Protein AF-A0A832N276-F1 (afdb_monomer)

Mean predicted aligned error: 6.63 Å

Secondary structure (DSSP, 8-state):
-------S--PPPP---HHHHHHHHHHHHHHHHHHHHHHHHHHHHHHHHHHHHTT--SSHHHHHHHHHHHHHHHHT------SPPP-SS---------TTHHHHHHHHS---PPPPGGGGGSTTHHHHHH-

Sequence (131 aa):
MSGTWFPEDVAEPVRIGPFGWVLVLLRVVPMLIVILTGLAVLLLLRLIEAPLFRPDRPITPYITQGVCRLALLIMGLPLHVTGDRMRQKGAVVANHASWLDIFTLNAAKRIYFVA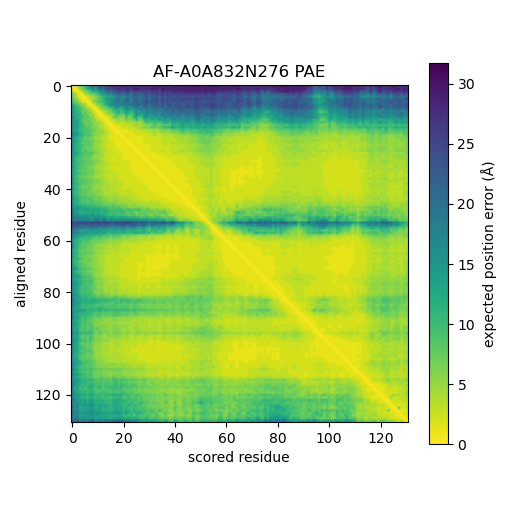KAEVAGWPLIGWLARA

Solvent-accessible surface area (backbone atoms only — not comparable to full-atom values): 8376 Å² total; per-residue (Å²): 131,86,82,75,87,71,75,92,74,73,80,76,85,81,82,74,50,77,71,50,50,51,55,47,48,70,30,51,53,58,41,50,50,46,49,52,52,44,48,51,52,41,52,59,48,42,72,56,41,48,80,73,49,49,96,56,64,91,58,55,46,57,48,54,21,48,40,22,46,49,42,32,55,59,72,68,51,87,86,85,86,84,83,85,77,84,85,69,94,76,90,85,86,76,86,89,84,56,84,59,50,62,34,57,48,26,44,75,42,78,74,82,83,90,72,65,75,68,50,56,74,37,83,71,55,13,57,64,76,73,108

Radius of gyration: 18.07 Å; Cα contacts (8 Å, |Δi|>4): 70; chains: 1; bounding box: 40×42×42 Å

Structure (mmCIF, N/CA/C/O backbone):
data_AF-A0A832N276-F1
#
_entry.id   AF-A0A832N276-F1
#
loop_
_atom_site.group_PDB
_atom_site.id
_atom_site.type_symbol
_atom_site.label_atom_id
_atom_site.label_alt_id
_atom_site.label_comp_id
_atom_site.label_asym_id
_atom_site.label_entity_id
_atom_site.label_seq_id
_atom_site.pdbx_PDB_ins_code
_atom_site.Cartn_x
_atom_site.Cartn_y
_atom_site.Cartn_z
_atom_site.occupancy
_atom_site.B_iso_or_equiv
_atom_site.auth_seq_id
_atom_site.auth_comp_id
_atom_site.auth_asym_id
_atom_site.auth_atom_id
_atom_site.pdbx_PDB_model_num
ATOM 1 N N . MET A 1 1 ? 22.879 -25.760 14.755 1.00 44.59 1 MET A N 1
ATOM 2 C CA . MET A 1 1 ? 23.292 -25.103 13.500 1.00 44.59 1 MET A CA 1
ATOM 3 C C . MET A 1 1 ? 22.092 -24.334 12.984 1.00 44.59 1 MET A C 1
ATOM 5 O O . MET A 1 1 ? 21.075 -24.959 12.718 1.00 44.59 1 MET A O 1
ATOM 9 N N . SER A 1 2 ? 22.138 -23.001 12.982 1.00 51.72 2 SER A N 1
ATOM 10 C CA . SER A 1 2 ? 21.050 -22.189 12.428 1.00 51.72 2 SER A CA 1
ATOM 11 C C . SER A 1 2 ? 21.063 -22.366 10.913 1.00 51.72 2 SER A C 1
ATOM 13 O O . SER A 1 2 ? 22.009 -21.934 10.259 1.00 51.72 2 SER A O 1
ATOM 15 N N . GLY A 1 3 ? 20.066 -23.066 10.375 1.00 59.34 3 GLY A N 1
ATOM 16 C CA . GLY A 1 3 ? 19.889 -23.240 8.938 1.00 59.34 3 GLY A CA 1
ATOM 17 C C . GLY A 1 3 ? 19.497 -21.912 8.310 1.00 59.34 3 GLY A C 1
ATOM 18 O O . GLY A 1 3 ? 18.314 -21.606 8.192 1.00 59.34 3 GLY A O 1
ATOM 19 N N . THR A 1 4 ? 20.486 -21.090 7.975 1.00 70.19 4 THR A N 1
ATOM 20 C CA . THR A 1 4 ? 20.262 -19.895 7.169 1.00 70.19 4 THR A CA 1
ATOM 21 C C . THR A 1 4 ? 19.792 -20.374 5.802 1.00 70.19 4 THR A C 1
ATOM 23 O O . THR A 1 4 ? 20.502 -21.116 5.128 1.00 70.19 4 THR A O 1
ATOM 26 N N . TRP A 1 5 ? 18.562 -20.026 5.431 1.00 73.44 5 TRP A N 1
ATOM 27 C CA . TRP A 1 5 ? 18.015 -20.355 4.122 1.00 73.44 5 TRP A CA 1
ATOM 28 C C . TRP A 1 5 ? 18.808 -19.597 3.055 1.00 73.44 5 TRP A C 1
ATOM 30 O O . TRP A 1 5 ? 18.849 -18.366 3.071 1.00 73.44 5 TRP A O 1
ATOM 40 N N . PHE A 1 6 ? 19.454 -20.338 2.159 1.00 70.56 6 PHE A N 1
ATOM 41 C CA . PHE A 1 6 ? 20.082 -19.799 0.961 1.00 70.56 6 PHE A CA 1
ATOM 42 C C . PHE A 1 6 ? 19.200 -20.199 -0.223 1.00 70.56 6 PHE A C 1
ATOM 44 O O . PHE A 1 6 ? 19.011 -21.398 -0.431 1.00 70.56 6 PHE A O 1
ATOM 51 N N . PRO A 1 7 ? 18.616 -19.245 -0.967 1.00 71.19 7 PRO A N 1
ATOM 52 C CA . PRO A 1 7 ? 17.911 -19.583 -2.193 1.00 71.19 7 PRO A C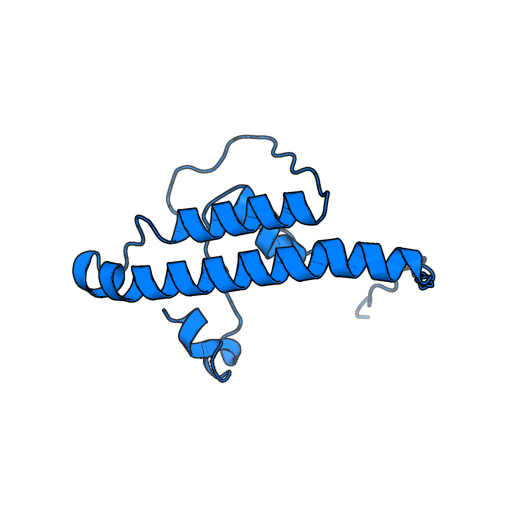A 1
ATOM 53 C C . PRO A 1 7 ? 18.897 -20.228 -3.167 1.00 71.19 7 PRO A C 1
ATOM 55 O O . PRO A 1 7 ? 19.939 -19.643 -3.457 1.00 71.19 7 PRO A O 1
ATOM 58 N N . GLU A 1 8 ? 18.565 -21.422 -3.657 1.00 70.81 8 GLU A N 1
ATOM 59 C CA . GLU A 1 8 ? 19.345 -22.109 -4.696 1.00 70.81 8 GLU A CA 1
ATOM 60 C C . GLU A 1 8 ? 19.307 -21.320 -6.018 1.00 70.81 8 GLU A C 1
ATOM 62 O O . GLU A 1 8 ? 20.308 -21.263 -6.728 1.00 70.81 8 GLU A O 1
ATOM 67 N N . ASP A 1 9 ? 18.205 -20.599 -6.264 1.00 71.69 9 ASP A N 1
ATOM 68 C CA . ASP A 1 9 ? 17.985 -19.773 -7.450 1.00 71.69 9 ASP A CA 1
ATOM 69 C C . ASP A 1 9 ? 17.858 -18.288 -7.076 1.00 71.69 9 ASP A C 1
ATOM 71 O O . ASP A 1 9 ? 16.791 -17.793 -6.695 1.00 71.69 9 ASP A O 1
ATOM 75 N N . VAL A 1 10 ? 18.953 -17.537 -7.198 1.00 73.94 10 VAL A N 1
ATOM 76 C CA . VAL A 1 10 ? 18.888 -16.070 -7.184 1.00 73.94 10 VAL A CA 1
ATOM 77 C C . VAL A 1 10 ? 18.499 -15.621 -8.586 1.00 73.94 10 VAL A C 1
ATOM 79 O O . VAL A 1 10 ? 19.260 -15.819 -9.530 1.00 73.94 10 VAL A O 1
ATOM 82 N N . ALA A 1 11 ? 17.314 -15.023 -8.733 1.00 74.25 11 ALA A N 1
ATOM 83 C CA . ALA A 1 11 ? 16.871 -14.490 -10.017 1.00 74.25 11 ALA A CA 1
ATOM 84 C C . ALA A 1 11 ? 17.935 -13.544 -10.600 1.00 74.25 11 ALA A C 1
ATOM 86 O O . ALA A 1 11 ? 18.402 -12.627 -9.915 1.00 74.25 11 ALA A O 1
ATOM 87 N N . GLU A 1 12 ? 18.314 -13.762 -11.860 1.00 80.88 12 GLU A N 1
ATOM 88 C CA . GLU A 1 12 ? 19.299 -12.911 -12.519 1.00 80.88 12 GLU A CA 1
ATOM 89 C C . GLU A 1 12 ? 18.810 -11.452 -12.569 1.00 80.88 12 GLU A C 1
ATOM 91 O O . GLU A 1 12 ? 17.629 -11.191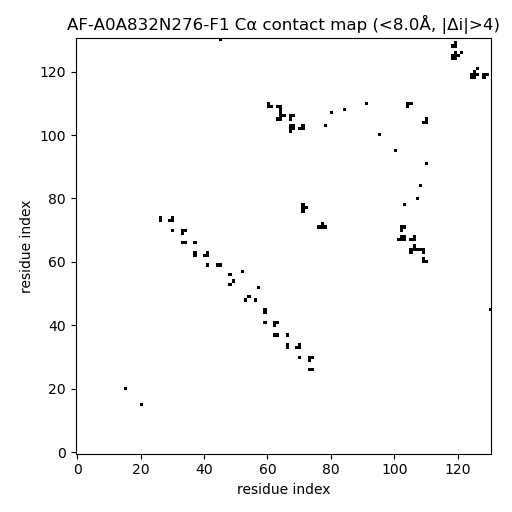 -12.837 1.00 80.88 12 GLU A O 1
ATOM 96 N N . PRO A 1 13 ? 19.694 -10.468 -12.322 1.00 78.69 13 PRO A N 1
ATOM 97 C CA . PRO A 1 13 ? 19.311 -9.066 -12.340 1.00 78.69 13 PRO A CA 1
ATOM 98 C C . PRO A 1 13 ? 18.833 -8.654 -13.738 1.00 78.69 13 PRO A C 1
ATOM 100 O O . PRO A 1 13 ? 19.590 -8.650 -14.711 1.00 78.69 13 PRO A O 1
ATOM 103 N N . VAL A 1 14 ? 17.565 -8.253 -13.828 1.00 85.19 14 VAL A N 1
ATOM 104 C CA . VAL A 1 14 ? 16.944 -7.805 -15.078 1.00 85.19 14 VAL A CA 1
ATOM 105 C C . VAL A 1 14 ? 17.538 -6.460 -15.502 1.00 85.19 14 VAL A C 1
ATOM 107 O O . VAL A 1 14 ? 17.413 -5.456 -14.799 1.00 85.19 14 VAL A O 1
ATOM 110 N N . ARG A 1 15 ? 18.155 -6.411 -16.689 1.00 87.19 15 ARG A N 1
ATOM 111 C CA . ARG A 1 15 ? 18.628 -5.155 -17.291 1.00 87.19 15 ARG A CA 1
ATOM 112 C C . ARG A 1 15 ? 17.459 -4.409 -17.932 1.00 87.19 15 ARG A C 1
ATOM 114 O O . ARG A 1 15 ? 16.886 -4.860 -18.920 1.00 87.19 15 ARG A O 1
ATOM 121 N N . ILE A 1 16 ? 17.119 -3.247 -17.381 1.00 89.31 16 ILE A N 1
ATOM 122 C CA . ILE A 1 16 ? 16.022 -2.406 -17.874 1.00 89.31 16 ILE A CA 1
ATOM 123 C C . ILE A 1 16 ? 16.537 -1.530 -19.024 1.00 89.31 16 ILE A C 1
ATOM 125 O O . ILE A 1 16 ? 17.342 -0.623 -18.814 1.00 89.31 16 ILE A O 1
ATOM 129 N N . GLY A 1 17 ? 16.073 -1.798 -20.247 1.00 93.62 17 GLY A N 1
ATOM 130 C CA . GLY A 1 17 ? 16.354 -0.951 -21.411 1.00 93.62 17 GLY A CA 1
ATOM 131 C C . GLY A 1 17 ? 15.598 0.390 -21.375 1.00 93.62 17 GLY A C 1
ATOM 132 O O . GLY A 1 17 ? 14.718 0.581 -20.533 1.00 93.62 17 GLY A O 1
ATOM 133 N N . PRO A 1 18 ? 15.863 1.317 -22.315 1.00 92.81 18 PRO A N 1
ATOM 134 C CA . PRO A 1 18 ? 15.238 2.647 -22.334 1.00 92.81 18 PRO A CA 1
ATOM 135 C C . PRO A 1 18 ? 13.702 2.613 -22.331 1.00 92.81 18 PRO A C 1
ATOM 137 O O . PRO A 1 18 ? 13.061 3.337 -21.575 1.00 92.81 1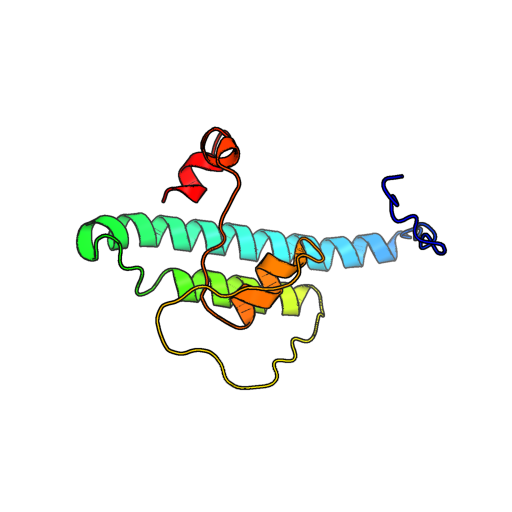8 PRO A O 1
ATOM 140 N N . PHE A 1 19 ? 13.098 1.713 -23.112 1.00 94.25 19 PHE A N 1
ATOM 141 C CA . PHE A 1 19 ? 11.644 1.525 -23.129 1.00 94.25 19 PHE A CA 1
ATOM 142 C C . PHE A 1 19 ? 11.106 0.970 -21.799 1.00 94.25 19 PHE A C 1
ATOM 144 O O . PHE A 1 19 ? 10.037 1.368 -21.340 1.00 94.25 19 PHE A O 1
ATOM 151 N N . GLY A 1 20 ? 11.875 0.102 -21.134 1.00 93.12 20 GLY A N 1
ATOM 152 C CA . GLY A 1 20 ? 11.542 -0.394 -19.801 1.00 93.12 20 GLY A CA 1
ATOM 153 C C . GLY A 1 20 ? 11.490 0.736 -18.772 1.00 93.12 20 GLY A C 1
ATOM 154 O O . GLY A 1 20 ? 10.555 0.793 -17.979 1.00 93.12 20 GLY A O 1
ATOM 155 N N . TRP A 1 21 ? 12.419 1.692 -18.840 1.00 95.75 21 TRP A N 1
ATOM 156 C CA . TRP A 1 21 ? 12.395 2.881 -17.984 1.00 95.75 21 TRP A CA 1
ATOM 157 C C . TRP A 1 21 ? 11.180 3.772 -18.233 1.00 95.75 21 TRP A C 1
ATOM 159 O O . TRP A 1 21 ? 10.600 4.281 -17.276 1.00 95.75 21 TRP A O 1
ATOM 169 N N . VAL A 1 22 ? 10.741 3.915 -19.486 1.00 96.06 22 VAL A N 1
ATOM 170 C CA . VAL A 1 22 ? 9.493 4.627 -19.800 1.00 96.06 22 VAL A CA 1
ATOM 171 C C . VAL A 1 22 ? 8.303 3.941 -19.128 1.00 96.06 22 VAL A C 1
ATOM 173 O O . VAL A 1 22 ? 7.524 4.608 -18.452 1.00 96.06 22 VAL A O 1
ATOM 176 N N . LEU A 1 23 ? 8.184 2.614 -19.230 1.00 93.31 23 LEU A N 1
ATOM 177 C CA . LEU A 1 23 ? 7.117 1.866 -18.553 1.00 93.31 23 LEU A CA 1
ATOM 178 C C . LEU A 1 23 ? 7.192 1.989 -17.025 1.00 93.31 23 LEU A C 1
ATOM 180 O O . LEU A 1 23 ? 6.157 2.128 -16.374 1.00 93.31 23 LEU A O 1
ATOM 184 N N . VAL A 1 24 ? 8.401 1.972 -16.455 1.00 94.06 24 VAL A N 1
ATOM 185 C CA . VAL A 1 24 ? 8.616 2.207 -15.021 1.00 94.06 24 VAL A CA 1
ATOM 186 C C . VAL A 1 24 ? 8.094 3.585 -14.637 1.00 94.06 24 VAL A C 1
ATOM 188 O O . VAL A 1 24 ? 7.294 3.680 -13.714 1.00 94.06 24 VAL A O 1
ATOM 191 N N . LEU A 1 25 ? 8.464 4.642 -15.362 1.00 95.81 25 LEU A N 1
ATOM 192 C CA . LEU A 1 25 ? 7.990 5.999 -15.082 1.00 95.81 25 LEU A CA 1
ATOM 193 C C . LEU A 1 25 ? 6.469 6.113 -15.220 1.00 95.81 25 LEU A C 1
ATOM 195 O O . LEU A 1 25 ? 5.818 6.669 -14.337 1.00 95.81 25 LEU A O 1
ATOM 199 N N . LEU A 1 26 ? 5.892 5.515 -16.266 1.00 95.69 26 LEU A N 1
ATOM 200 C CA . LEU A 1 26 ? 4.446 5.488 -16.497 1.00 95.69 26 LEU A CA 1
ATOM 201 C C . LEU A 1 26 ? 3.661 4.761 -15.396 1.00 95.69 26 LEU A C 1
ATOM 203 O O . LEU A 1 26 ? 2.460 4.979 -15.281 1.00 95.69 26 LEU A O 1
ATOM 207 N N . ARG A 1 27 ? 4.303 3.919 -14.577 1.00 95.38 27 ARG A N 1
ATOM 208 C CA . ARG A 1 27 ? 3.665 3.265 -13.421 1.00 95.38 27 ARG A CA 1
ATOM 209 C C . ARG A 1 27 ? 4.016 3.942 -12.102 1.00 95.38 27 ARG A C 1
ATOM 211 O O . ARG A 1 27 ? 3.132 4.208 -11.293 1.00 95.38 27 ARG A O 1
ATOM 218 N N . VAL A 1 28 ? 5.291 4.253 -11.888 1.00 96.00 28 VAL A N 1
ATOM 219 C CA . VAL A 1 28 ? 5.794 4.844 -10.643 1.00 96.00 28 VAL A CA 1
ATOM 220 C C . VAL A 1 28 ? 5.228 6.243 -10.438 1.00 96.00 28 VAL A C 1
ATOM 222 O O . VAL A 1 28 ? 4.804 6.548 -9.328 1.00 96.00 28 VAL A O 1
ATOM 225 N N . VAL A 1 29 ? 5.156 7.078 -11.479 1.00 97.50 29 VAL A N 1
ATOM 226 C CA . VAL A 1 29 ? 4.642 8.449 -11.335 1.00 97.50 29 VAL A CA 1
ATOM 227 C C . VAL A 1 29 ? 3.165 8.450 -10.916 1.00 97.50 29 VAL A C 1
ATOM 229 O O . VAL A 1 29 ? 2.866 9.030 -9.870 1.00 97.50 29 VAL A O 1
ATOM 232 N N . PRO A 1 30 ? 2.238 7.756 -11.610 1.00 97.88 30 PRO A N 1
ATOM 233 C CA . PRO A 1 30 ? 0.858 7.651 -11.137 1.00 97.88 30 PRO A CA 1
ATOM 234 C C . PRO A 1 30 ? 0.741 6.996 -9.760 1.00 97.88 30 PRO A C 1
ATOM 236 O O . PRO A 1 30 ? -0.072 7.436 -8.952 1.00 97.88 30 PRO A O 1
ATOM 239 N N . MET A 1 31 ? 1.561 5.983 -9.461 1.00 97.00 31 MET A N 1
ATOM 240 C CA . MET A 1 31 ? 1.556 5.325 -8.152 1.00 97.00 31 MET A CA 1
ATOM 241 C C . MET A 1 31 ? 1.925 6.300 -7.029 1.00 97.00 31 MET A C 1
ATOM 243 O O . MET A 1 31 ? 1.228 6.355 -6.017 1.00 97.00 31 MET A O 1
ATOM 247 N N . LEU A 1 32 ? 2.973 7.107 -7.214 1.00 97.06 32 LEU A N 1
ATOM 248 C CA . LEU A 1 32 ? 3.367 8.138 -6.257 1.00 97.06 32 LEU A CA 1
ATOM 249 C C . LEU A 1 32 ? 2.276 9.195 -6.098 1.00 97.06 32 LEU A C 1
ATOM 251 O O . LEU A 1 32 ? 1.949 9.544 -4.970 1.00 97.06 32 LEU A O 1
ATOM 255 N N . ILE A 1 33 ? 1.671 9.654 -7.197 1.00 98.06 33 ILE A N 1
ATOM 256 C CA . ILE A 1 33 ? 0.555 10.609 -7.146 1.00 98.06 33 ILE A CA 1
ATOM 257 C C . ILE A 1 33 ? -0.592 10.032 -6.312 1.00 98.06 33 ILE A C 1
ATOM 259 O O . ILE A 1 33 ? -1.041 10.666 -5.365 1.00 98.06 33 ILE A O 1
ATOM 263 N N . VAL A 1 34 ? -1.019 8.801 -6.592 1.00 97.69 34 VAL A N 1
ATOM 264 C CA . VAL A 1 34 ? -2.115 8.144 -5.867 1.00 97.69 34 VAL A CA 1
ATOM 265 C C . VAL A 1 34 ? -1.803 7.979 -4.380 1.00 97.69 34 VAL A C 1
ATOM 267 O O . VAL A 1 34 ? -2.662 8.256 -3.543 1.00 97.69 34 VAL A O 1
ATOM 270 N N . ILE A 1 35 ? -0.584 7.558 -4.036 1.00 95.62 35 ILE A N 1
ATOM 271 C CA . ILE A 1 35 ? -0.169 7.379 -2.640 1.00 95.62 35 ILE A CA 1
ATOM 272 C C . ILE A 1 35 ? -0.112 8.726 -1.917 1.00 95.62 35 ILE A C 1
ATOM 274 O O . ILE A 1 35 ? -0.662 8.849 -0.825 1.00 95.62 35 ILE A O 1
ATOM 278 N N . LEU A 1 36 ? 0.519 9.738 -2.514 1.00 96.25 36 LEU A N 1
ATOM 279 C CA . LEU A 1 36 ? 0.691 11.054 -1.898 1.00 96.25 36 LEU A CA 1
ATOM 280 C C . LEU A 1 36 ? -0.639 11.799 -1.773 1.00 96.25 36 LEU A C 1
ATOM 282 O O . LEU A 1 36 ? -0.923 12.358 -0.716 1.00 96.25 36 LEU A O 1
ATOM 286 N N . THR A 1 37 ? -1.486 11.765 -2.802 1.00 97.38 37 THR A N 1
ATOM 287 C CA . THR A 1 37 ? -2.838 12.331 -2.739 1.00 97.38 37 THR A CA 1
ATOM 288 C C . THR A 1 37 ? -3.687 11.582 -1.719 1.00 97.38 37 THR A C 1
ATOM 290 O O . THR A 1 37 ? -4.345 12.214 -0.898 1.00 97.38 37 THR A O 1
ATOM 293 N N . GLY A 1 38 ? -3.643 10.248 -1.710 1.00 95.81 38 GLY A N 1
ATOM 294 C CA . GLY A 1 38 ? -4.348 9.436 -0.723 1.00 95.81 38 GLY A CA 1
ATOM 295 C C . GLY A 1 38 ? -3.917 9.745 0.710 1.00 95.81 38 GLY A C 1
ATOM 296 O O . GLY A 1 38 ? -4.767 9.910 1.582 1.00 95.81 38 GLY A O 1
ATOM 297 N N . LEU A 1 39 ? -2.610 9.895 0.939 1.00 93.56 39 LEU A N 1
ATOM 298 C CA . LEU A 1 39 ? -2.048 10.311 2.221 1.00 93.56 39 LEU A CA 1
ATOM 299 C C . LEU A 1 39 ? -2.515 11.718 2.602 1.00 93.56 39 LEU A C 1
ATOM 301 O O . LEU A 1 39 ? -2.978 11.915 3.719 1.00 93.56 39 LEU A O 1
ATOM 305 N N . ALA A 1 40 ? -2.450 12.683 1.684 1.00 94.12 40 ALA A N 1
ATOM 306 C CA . ALA A 1 40 ? -2.907 14.045 1.937 1.00 94.12 40 ALA A CA 1
ATOM 307 C C . ALA A 1 40 ? -4.396 14.079 2.315 1.00 94.12 40 ALA A C 1
ATOM 309 O O . ALA A 1 40 ? -4.754 14.661 3.335 1.00 94.12 40 ALA A O 1
ATOM 310 N N . VAL A 1 41 ? -5.258 13.395 1.554 1.00 94.12 41 VAL A N 1
ATOM 311 C CA . VAL A 1 41 ? -6.696 13.294 1.851 1.00 94.12 41 VAL A CA 1
ATOM 312 C C . VAL A 1 41 ? -6.929 12.606 3.195 1.00 94.12 41 VAL A C 1
ATOM 314 O O . VAL A 1 41 ? -7.734 13.086 3.988 1.00 94.12 41 VAL A O 1
ATOM 317 N N . LEU A 1 42 ? -6.208 11.518 3.486 1.00 91.62 42 LEU A N 1
ATOM 318 C CA . LEU A 1 42 ? -6.293 10.828 4.773 1.00 91.62 42 LEU A CA 1
ATOM 319 C C . LEU A 1 42 ? -5.947 11.772 5.925 1.00 91.62 42 LEU A C 1
ATOM 321 O O . LEU A 1 42 ? -6.701 11.828 6.892 1.00 91.62 42 LEU A O 1
ATOM 325 N N . LEU A 1 43 ? -4.852 12.528 5.826 1.00 90.19 43 LEU A N 1
ATOM 326 C CA . LEU A 1 43 ? -4.425 13.459 6.872 1.00 90.19 43 LEU A CA 1
ATOM 327 C C . LEU A 1 43 ? -5.406 14.616 7.047 1.00 90.19 43 LEU A C 1
ATOM 329 O O . LEU A 1 43 ? -5.758 14.938 8.179 1.00 90.19 43 LEU A O 1
ATOM 333 N N . LEU A 1 44 ? -5.901 15.191 5.948 1.00 91.19 44 LEU A N 1
ATOM 334 C CA . LEU A 1 44 ? -6.914 16.246 5.984 1.00 91.19 44 LEU A CA 1
ATOM 335 C C . LEU A 1 44 ? -8.205 15.763 6.646 1.00 91.19 44 LEU A C 1
ATOM 337 O O . LEU A 1 44 ? -8.735 16.438 7.526 1.00 91.19 44 LEU A O 1
ATOM 341 N N . LEU A 1 45 ? -8.685 14.570 6.287 1.00 89.69 45 LEU A N 1
ATOM 342 C CA . LEU A 1 45 ? -9.839 13.985 6.962 1.00 89.69 45 LEU A CA 1
ATOM 343 C C . LEU A 1 45 ? -9.533 13.653 8.415 1.00 89.69 45 LEU A C 1
ATOM 345 O O . LEU A 1 45 ? -10.417 13.795 9.252 1.00 89.69 45 LEU A O 1
ATOM 349 N N . ARG A 1 46 ? -8.300 13.255 8.746 1.00 86.50 46 ARG A N 1
ATOM 350 C CA . ARG A 1 46 ? -7.930 12.928 10.123 1.00 86.50 46 ARG A CA 1
ATOM 351 C C . ARG A 1 46 ? -7.959 14.147 11.041 1.00 86.50 46 ARG A C 1
ATOM 353 O O . ARG A 1 46 ? -8.333 13.984 12.199 1.00 86.50 46 ARG A O 1
ATOM 360 N N . LEU A 1 47 ? -7.671 15.349 10.530 1.00 86.94 47 LEU A N 1
ATOM 361 C CA . LEU A 1 47 ? -7.840 16.606 11.277 1.00 86.94 47 LEU A CA 1
ATOM 362 C C . LEU A 1 47 ? -9.288 16.818 11.750 1.00 86.94 47 LEU A C 1
ATOM 364 O O . LEU A 1 47 ? -9.504 17.423 12.796 1.00 86.94 47 LEU A O 1
ATOM 368 N N . ILE A 1 48 ? -10.265 16.296 11.005 1.00 86.50 48 ILE A N 1
ATOM 369 C CA . ILE A 1 48 ? -11.699 16.400 11.306 1.00 86.50 48 ILE A CA 1
ATOM 370 C C . ILE A 1 48 ? -12.191 15.160 12.074 1.00 86.50 48 ILE A C 1
ATOM 372 O O . ILE A 1 48 ? -12.909 15.271 13.063 1.00 86.50 48 ILE A O 1
ATOM 376 N N . GLU A 1 49 ? -11.788 13.960 11.654 1.00 85.06 49 GLU A N 1
ATOM 377 C CA . GLU A 1 49 ? -12.241 12.680 12.212 1.00 85.06 49 GLU A CA 1
ATOM 378 C C . GLU A 1 49 ? -11.719 12.455 13.639 1.00 85.06 49 GLU A C 1
ATOM 380 O O . GLU A 1 49 ? -12.469 11.989 14.495 1.00 85.06 49 GLU A O 1
ATOM 385 N N . ALA A 1 50 ? -10.462 12.819 13.922 1.00 83.25 50 ALA A N 1
ATOM 386 C CA . ALA A 1 50 ? -9.850 12.625 15.236 1.00 83.25 50 ALA A CA 1
ATOM 387 C C . ALA A 1 50 ? -10.592 13.336 16.392 1.00 83.25 50 ALA A C 1
ATOM 389 O O . ALA A 1 50 ? -10.820 12.683 17.416 1.00 83.25 50 ALA A O 1
ATOM 390 N N . PRO A 1 51 ? -11.004 14.619 16.281 1.00 83.50 51 PRO A N 1
ATOM 391 C CA . PRO A 1 51 ? -11.766 15.276 17.344 1.00 83.50 51 PRO A CA 1
ATOM 392 C C . PRO A 1 51 ? -13.223 14.797 17.441 1.00 83.50 51 PRO A C 1
ATOM 394 O O . PRO A 1 51 ? -13.764 14.758 18.544 1.00 83.50 51 PRO A O 1
ATOM 397 N N . LEU A 1 52 ? -13.856 14.421 16.322 1.00 82.00 52 LEU A N 1
ATOM 398 C CA . LEU A 1 52 ? -15.287 14.085 16.274 1.00 82.00 52 LEU A CA 1
ATOM 399 C C . LEU A 1 52 ? -15.596 12.626 16.641 1.00 82.00 52 LEU A C 1
ATOM 401 O O . LEU A 1 52 ? -16.585 12.368 17.321 1.00 82.00 52 LEU A O 1
ATOM 405 N N . PHE A 1 53 ? -14.764 11.673 16.213 1.00 77.50 53 PHE A N 1
ATOM 406 C CA . PHE A 1 53 ? -15.063 10.235 16.296 1.00 77.50 53 PHE A CA 1
ATOM 407 C C . PHE A 1 53 ? -14.121 9.450 17.233 1.00 77.50 53 PHE A C 1
ATOM 409 O O . PHE A 1 53 ? -14.202 8.225 17.312 1.00 77.50 53 PHE A O 1
ATOM 416 N N . ARG A 1 54 ? -13.262 10.148 17.999 1.00 69.12 54 ARG A N 1
ATOM 417 C CA . ARG A 1 54 ? -12.240 9.575 18.909 1.00 69.12 54 ARG A CA 1
ATOM 418 C C . ARG A 1 54 ? -11.536 8.339 18.270 1.00 69.12 54 ARG A C 1
ATOM 420 O O . ARG A 1 54 ? -11.204 8.471 17.094 1.00 69.12 54 ARG A O 1
ATOM 427 N N . PRO A 1 55 ? -11.160 7.201 18.917 1.00 66.81 55 PRO A N 1
ATOM 428 C CA . PRO A 1 55 ? -10.284 6.213 18.260 1.00 66.81 55 PRO A CA 1
ATOM 429 C C . PRO A 1 55 ? -10.920 5.525 17.044 1.00 66.81 55 PRO A C 1
ATOM 431 O O . PRO A 1 55 ? -10.201 4.879 16.278 1.00 66.81 55 PRO A O 1
ATOM 434 N N . ASP A 1 56 ? -12.234 5.656 16.851 1.00 76.50 56 ASP A N 1
ATOM 435 C CA . ASP A 1 56 ? -12.904 5.075 15.703 1.00 76.50 56 ASP A CA 1
ATOM 436 C C . ASP A 1 56 ? -12.532 5.826 14.417 1.00 76.50 56 ASP A C 1
ATOM 438 O O . ASP A 1 56 ? -12.431 7.052 14.352 1.00 76.50 56 ASP A O 1
ATOM 442 N N . ARG A 1 57 ? -12.286 5.042 13.368 1.00 80.94 57 ARG A N 1
ATOM 443 C CA . ARG A 1 57 ? -11.904 5.513 12.034 1.00 80.94 57 ARG A CA 1
ATOM 444 C C . ARG A 1 57 ? -12.970 5.092 11.026 1.00 80.94 57 ARG A C 1
ATOM 446 O O . ARG A 1 57 ? -12.768 4.107 10.310 1.00 80.94 57 ARG A O 1
ATOM 453 N N . PRO A 1 58 ? -14.149 5.738 11.011 1.00 82.62 58 PRO A N 1
ATOM 454 C CA . PRO A 1 58 ? -15.231 5.332 10.124 1.00 82.62 58 PRO A CA 1
ATOM 455 C C . PRO A 1 58 ? -14.881 5.485 8.639 1.00 82.62 58 PRO A C 1
ATOM 457 O O . PRO A 1 58 ? -15.329 4.664 7.840 1.00 82.62 58 PRO A O 1
ATOM 460 N N . ILE A 1 59 ? -14.088 6.496 8.258 1.00 86.12 59 ILE A N 1
ATOM 461 C CA . ILE A 1 59 ? -13.917 6.886 6.848 1.00 86.12 59 ILE A CA 1
ATOM 462 C C . ILE A 1 59 ? -12.499 6.606 6.351 1.00 86.12 59 ILE A C 1
ATOM 464 O O . ILE A 1 59 ? -12.323 5.995 5.293 1.00 86.12 59 ILE A O 1
ATOM 468 N N . THR A 1 60 ? -11.481 7.004 7.117 1.00 89.31 60 THR A N 1
ATOM 469 C CA . THR A 1 60 ? -10.072 6.925 6.689 1.00 89.31 60 THR A CA 1
ATOM 470 C C . THR A 1 60 ? -9.609 5.542 6.192 1.00 89.31 60 THR A C 1
ATOM 472 O O . THR A 1 60 ? -8.847 5.501 5.223 1.00 89.31 60 THR A O 1
ATOM 475 N N . PRO A 1 61 ? -10.095 4.389 6.703 1.00 91.81 61 PRO A N 1
ATOM 476 C CA . PRO A 1 61 ? -9.638 3.083 6.222 1.00 91.81 61 PRO A CA 1
ATOM 477 C C . PRO A 1 61 ? -10.109 2.753 4.802 1.00 91.81 61 PRO A C 1
ATOM 479 O O . PRO A 1 61 ? -9.464 1.965 4.110 1.00 91.81 61 PRO A O 1
ATOM 482 N N . TYR A 1 62 ? -11.218 3.346 4.347 1.00 94.19 62 TYR A N 1
ATOM 483 C CA . TYR A 1 62 ? -11.679 3.180 2.967 1.00 94.19 62 TYR A CA 1
ATOM 484 C C . TYR A 1 62 ? -10.764 3.897 1.972 1.00 94.19 62 TYR A C 1
ATOM 486 O O . TYR A 1 62 ? -10.569 3.392 0.868 1.00 94.19 62 TYR A O 1
ATOM 494 N N . ILE A 1 63 ? -10.149 5.018 2.371 1.00 94.69 63 ILE A N 1
ATOM 495 C CA . ILE A 1 63 ? -9.149 5.712 1.548 1.00 94.69 63 ILE A CA 1
ATOM 496 C C . ILE A 1 63 ? -7.937 4.811 1.355 1.00 94.69 63 ILE A C 1
ATOM 498 O O . ILE A 1 63 ? -7.557 4.544 0.218 1.00 94.69 63 ILE A O 1
ATOM 502 N N . THR A 1 64 ? -7.377 4.277 2.444 1.00 94.94 64 THR A N 1
ATOM 503 C CA . THR A 1 64 ? -6.229 3.361 2.373 1.00 94.94 64 THR A CA 1
ATOM 504 C C . THR A 1 64 ? -6.540 2.151 1.496 1.00 94.94 64 THR A C 1
ATOM 506 O O . THR A 1 64 ? -5.738 1.790 0.636 1.00 94.94 64 THR A O 1
ATOM 509 N N . GLN A 1 65 ? -7.725 1.554 1.655 1.00 96.69 65 GLN A N 1
ATOM 510 C CA . GLN A 1 65 ? -8.162 0.443 0.812 1.00 96.69 65 GLN A CA 1
ATOM 511 C C . GLN A 1 65 ? -8.262 0.846 -0.669 1.00 96.69 65 GLN A C 1
ATOM 513 O O . GLN A 1 65 ? -7.780 0.107 -1.527 1.00 96.69 65 GLN A O 1
ATOM 518 N N . GLY A 1 66 ? -8.851 2.004 -0.982 1.00 97.31 66 GLY A N 1
ATOM 519 C CA . GLY A 1 66 ? -8.959 2.524 -2.347 1.00 97.31 66 GLY A CA 1
ATOM 520 C C . GLY A 1 66 ? -7.594 2.777 -2.992 1.00 97.31 66 GLY A C 1
ATOM 521 O O . GLY A 1 66 ? -7.337 2.281 -4.088 1.00 97.31 66 GLY A O 1
ATOM 522 N N . VAL A 1 67 ? -6.694 3.455 -2.273 1.00 97.75 67 VAL A N 1
ATOM 523 C CA . VAL A 1 67 ? -5.297 3.697 -2.678 1.00 97.75 67 VAL A CA 1
ATOM 524 C C . VAL A 1 67 ? -4.587 2.380 -2.970 1.00 97.75 67 VAL A C 1
ATOM 526 O O . VAL A 1 67 ? -3.956 2.247 -4.013 1.00 97.75 67 VAL A O 1
ATOM 529 N N . CYS A 1 68 ? -4.732 1.379 -2.099 1.00 97.94 68 CYS A N 1
ATOM 530 C CA . CYS A 1 68 ? -4.082 0.085 -2.288 1.00 97.94 68 CYS A CA 1
ATOM 531 C C . CYS A 1 68 ? -4.628 -0.677 -3.501 1.00 97.94 68 CYS A C 1
ATOM 533 O O . CYS A 1 68 ? -3.853 -1.249 -4.264 1.00 97.94 68 CYS A O 1
ATOM 535 N N . ARG A 1 69 ? -5.949 -0.652 -3.728 1.00 97.75 69 ARG A N 1
ATOM 536 C CA . ARG A 1 69 ? -6.562 -1.268 -4.919 1.00 97.75 69 ARG A CA 1
ATOM 537 C C . ARG A 1 69 ? -6.106 -0.583 -6.205 1.00 97.75 69 ARG A C 1
ATOM 539 O O . ARG A 1 69 ? -5.787 -1.269 -7.171 1.00 97.75 69 ARG A O 1
ATOM 546 N N . LEU A 1 70 ? -6.043 0.748 -6.206 1.00 97.88 70 LEU A N 1
ATOM 547 C CA . LEU A 1 70 ? -5.582 1.514 -7.359 1.00 97.88 70 LEU A CA 1
ATOM 548 C C . LEU A 1 70 ? -4.083 1.309 -7.615 1.00 97.88 70 LEU A C 1
ATOM 550 O O . LEU A 1 70 ? -3.683 1.154 -8.762 1.00 97.88 70 LEU A O 1
ATOM 554 N N . ALA A 1 71 ? -3.262 1.221 -6.567 1.00 97.81 71 ALA A N 1
ATOM 555 C CA . ALA A 1 71 ? -1.841 0.912 -6.694 1.00 97.81 71 ALA A CA 1
ATOM 556 C C . ALA A 1 71 ? -1.610 -0.468 -7.333 1.00 97.81 71 ALA A C 1
ATOM 558 O O . ALA A 1 71 ? -0.810 -0.580 -8.259 1.00 97.81 71 ALA A O 1
ATOM 559 N N . LEU A 1 72 ? -2.349 -1.504 -6.910 1.00 97.69 72 LEU A N 1
ATOM 560 C CA . LEU A 1 72 ? -2.301 -2.830 -7.547 1.00 97.69 72 LEU A CA 1
ATOM 561 C C . LEU A 1 72 ? -2.706 -2.770 -9.025 1.00 97.69 72 LEU A C 1
ATOM 563 O O . LEU A 1 72 ? -2.041 -3.374 -9.864 1.00 97.69 72 LEU A O 1
ATOM 567 N N . LEU A 1 73 ? -3.735 -1.984 -9.355 1.00 97.38 73 LEU A N 1
ATOM 568 C CA . LEU A 1 73 ? -4.163 -1.770 -10.737 1.00 97.38 73 LEU A CA 1
ATOM 569 C C . LEU A 1 73 ? -3.072 -1.089 -11.578 1.00 97.38 73 LEU A C 1
ATOM 571 O O . LEU A 1 73 ? -2.774 -1.563 -12.670 1.00 97.38 73 LEU A O 1
ATOM 575 N N . ILE A 1 74 ? -2.432 -0.033 -11.066 1.00 96.88 74 ILE A N 1
ATOM 576 C CA . ILE A 1 74 ? -1.331 0.673 -11.748 1.00 96.88 74 ILE A CA 1
ATOM 577 C C . ILE A 1 74 ? -0.121 -0.250 -11.942 1.00 96.88 74 ILE A C 1
ATOM 579 O O . ILE A 1 74 ? 0.524 -0.230 -12.992 1.00 96.88 74 ILE A O 1
ATOM 583 N N . MET A 1 75 ? 0.177 -1.095 -10.952 1.00 95.69 75 MET A N 1
ATOM 584 C CA . MET A 1 75 ? 1.229 -2.107 -11.059 1.00 95.69 75 MET A CA 1
ATOM 585 C C . MET A 1 75 ? 0.882 -3.229 -12.052 1.00 95.69 75 MET A C 1
ATOM 587 O O . MET A 1 75 ? 1.783 -3.950 -12.480 1.00 95.69 75 MET A O 1
ATOM 591 N N . GLY A 1 76 ? -0.387 -3.365 -12.450 1.00 95.94 76 GLY A N 1
ATOM 592 C CA . GLY A 1 76 ? -0.867 -4.456 -13.298 1.00 95.94 76 GLY A CA 1
ATOM 593 C C . GLY A 1 76 ? -0.942 -5.794 -12.562 1.00 95.94 76 GLY A C 1
ATOM 594 O O . GLY A 1 76 ? -0.800 -6.841 -13.187 1.00 95.94 76 GLY A O 1
ATOM 595 N N . LEU A 1 77 ? -1.122 -5.766 -11.238 1.00 96.19 77 LEU A N 1
ATOM 596 C CA . LEU A 1 77 ? -1.197 -6.956 -10.395 1.00 96.19 77 LEU A CA 1
ATOM 597 C C . LEU A 1 77 ? -2.665 -7.327 -10.128 1.00 96.19 77 LEU A C 1
ATOM 599 O O . LEU A 1 77 ? -3.359 -6.590 -9.418 1.00 96.19 77 LEU A O 1
ATOM 603 N N . PRO A 1 78 ? -3.164 -8.458 -10.661 1.00 96.25 78 PRO A N 1
ATOM 604 C CA . PRO A 1 78 ? -4.508 -8.922 -10.349 1.00 96.25 78 PRO A CA 1
ATOM 605 C C . PRO A 1 78 ? -4.584 -9.406 -8.894 1.00 96.25 78 PRO A C 1
ATOM 607 O O . PRO A 1 78 ? -3.723 -10.145 -8.422 1.00 96.25 78 PRO A O 1
ATOM 610 N N . LEU A 1 79 ? -5.644 -9.010 -8.184 1.00 96.25 79 LEU A N 1
ATOM 611 C CA . LEU A 1 79 ? -5.905 -9.447 -6.812 1.00 96.25 79 LEU A CA 1
ATOM 612 C C . LEU A 1 79 ? -6.995 -10.521 -6.799 1.00 96.25 79 LEU A C 1
ATOM 614 O O . LEU A 1 79 ? -8.156 -10.231 -7.096 1.00 96.25 79 LEU A O 1
ATOM 618 N N . HIS A 1 80 ? -6.637 -11.733 -6.383 1.00 96.44 80 HIS A N 1
ATOM 619 C CA . HIS A 1 80 ? -7.585 -12.813 -6.128 1.00 96.44 80 HIS A CA 1
ATOM 620 C C . HIS A 1 80 ? -7.738 -13.034 -4.619 1.00 96.44 80 HIS A C 1
ATOM 622 O O . HIS A 1 80 ? -6.750 -13.061 -3.889 1.00 96.44 80 HIS A O 1
ATOM 628 N N . VAL A 1 81 ? -8.977 -13.158 -4.140 1.00 95.12 81 VAL A N 1
ATOM 629 C CA . VAL A 1 81 ? -9.284 -13.367 -2.717 1.00 95.12 81 VAL A CA 1
ATOM 630 C C . VAL A 1 81 ? -10.248 -14.537 -2.601 1.00 95.12 81 VAL A C 1
ATOM 632 O O . VAL A 1 81 ? -11.358 -14.463 -3.123 1.00 95.12 81 VAL A O 1
ATOM 635 N N . THR A 1 82 ? -9.833 -15.583 -1.896 1.00 96.62 82 THR A N 1
ATOM 636 C CA . THR A 1 82 ? -10.615 -16.804 -1.665 1.00 96.62 82 THR A CA 1
ATOM 637 C C . THR A 1 82 ? -11.019 -16.939 -0.203 1.00 96.62 82 THR A C 1
ATOM 639 O O . THR A 1 82 ? -10.242 -16.600 0.689 1.00 96.62 82 THR A O 1
ATOM 642 N N . GLY A 1 83 ? -12.207 -17.497 0.035 1.00 94.69 83 GLY A N 1
ATOM 643 C CA . GLY A 1 83 ? -12.745 -17.731 1.375 1.00 94.69 83 GLY A CA 1
ATOM 644 C C . GLY A 1 83 ? -13.448 -16.518 1.991 1.00 94.69 83 GLY A C 1
ATOM 645 O O . GLY A 1 83 ? -13.571 -15.451 1.380 1.00 94.69 83 GLY A O 1
ATOM 646 N N . ASP A 1 84 ? -13.924 -16.700 3.222 1.00 92.06 84 ASP A N 1
ATOM 647 C CA . ASP A 1 84 ? -14.718 -15.696 3.923 1.00 92.06 84 ASP A CA 1
ATOM 648 C C . ASP A 1 84 ? -13.860 -14.669 4.658 1.00 92.06 84 ASP A C 1
ATOM 650 O O . ASP A 1 84 ? -12.925 -14.978 5.400 1.00 92.06 84 ASP A O 1
ATOM 654 N N . ARG A 1 85 ? -14.227 -13.396 4.505 1.00 89.44 85 ARG A N 1
ATOM 655 C CA . ARG A 1 85 ? -13.572 -12.303 5.226 1.00 89.44 85 ARG A CA 1
ATOM 656 C C . ARG A 1 85 ? -14.113 -12.221 6.646 1.00 89.44 85 ARG A C 1
ATOM 658 O O . ARG A 1 85 ? -15.311 -12.025 6.848 1.00 89.44 85 ARG A O 1
ATOM 665 N N . MET A 1 86 ? -13.216 -12.243 7.631 1.00 91.12 86 MET A N 1
ATOM 666 C CA . MET A 1 86 ? -13.579 -11.997 9.028 1.00 91.12 86 MET A CA 1
ATOM 667 C C . MET A 1 86 ? -14.276 -10.632 9.175 1.00 91.12 86 MET A C 1
ATOM 669 O O . MET A 1 86 ? -13.674 -9.597 8.873 1.00 91.12 86 MET A O 1
ATOM 673 N N . ARG A 1 87 ? -15.523 -10.641 9.665 1.00 89.25 87 ARG A N 1
ATOM 674 C CA . ARG A 1 87 ? -16.361 -9.443 9.879 1.00 89.25 87 ARG A CA 1
ATOM 675 C C . ARG A 1 87 ? -16.213 -8.827 11.272 1.00 89.25 87 ARG A C 1
ATOM 677 O O . ARG A 1 87 ? -16.496 -7.648 11.445 1.00 89.25 87 ARG A O 1
ATOM 684 N N . GLN A 1 88 ? -15.766 -9.621 12.240 1.00 90.81 88 GLN A N 1
ATOM 685 C CA . GLN A 1 88 ? -15.574 -9.196 13.624 1.00 90.81 88 GLN A CA 1
ATOM 686 C C . GLN A 1 88 ? -14.243 -8.452 13.807 1.00 90.81 88 GLN A C 1
ATOM 688 O O . GLN A 1 88 ? -13.333 -8.560 12.975 1.00 90.81 88 GLN A O 1
ATOM 693 N N . LYS A 1 89 ? -14.122 -7.707 14.913 1.00 88.50 89 LYS A N 1
ATOM 694 C CA . LYS A 1 89 ? -12.841 -7.138 15.359 1.00 88.50 89 LYS A CA 1
ATOM 695 C C . LYS A 1 89 ? -11.910 -8.277 15.796 1.00 88.50 89 LYS A C 1
ATOM 697 O O . LYS A 1 89 ? -12.347 -9.195 16.480 1.00 88.50 89 LYS A O 1
ATOM 702 N N . GLY A 1 90 ? -10.640 -8.214 15.404 1.00 91.88 90 GLY A N 1
ATOM 703 C CA . GLY A 1 90 ? -9.637 -9.218 15.762 1.00 91.88 90 GLY A CA 1
ATOM 704 C C . GLY A 1 90 ? -8.343 -9.062 14.966 1.00 91.88 90 GLY A C 1
ATOM 705 O O . GLY A 1 90 ? -8.261 -8.226 14.062 1.00 91.88 90 GLY A O 1
ATOM 706 N N . ALA A 1 91 ? -7.350 -9.885 15.294 1.00 94.25 91 ALA A N 1
ATOM 707 C CA . ALA A 1 91 ? -6.080 -9.922 14.581 1.00 94.25 91 ALA A CA 1
ATOM 708 C C . ALA A 1 91 ? -6.214 -10.685 13.254 1.00 94.25 91 ALA A C 1
ATOM 710 O O . ALA A 1 91 ? -6.876 -11.718 13.178 1.00 94.25 91 ALA A O 1
ATOM 711 N N . VAL A 1 92 ? -5.567 -10.170 12.210 1.00 93.88 92 VAL A N 1
ATOM 712 C CA . VAL A 1 92 ? -5.364 -10.881 10.944 1.00 93.88 92 VAL A CA 1
ATOM 713 C C . VAL A 1 92 ? -3.888 -11.231 10.877 1.00 93.88 92 VAL A C 1
ATOM 715 O O . VAL A 1 92 ? -3.046 -10.345 11.011 1.00 93.88 92 VAL A O 1
ATOM 718 N N . VAL A 1 93 ? -3.585 -12.512 10.699 1.00 94.62 93 VAL A N 1
ATOM 719 C CA . VAL A 1 93 ? -2.214 -13.020 10.640 1.00 94.62 93 VAL A CA 1
ATOM 720 C C . VAL A 1 93 ? -1.968 -13.555 9.238 1.00 94.62 93 VAL A C 1
ATOM 722 O O . VAL A 1 93 ? -2.796 -14.286 8.698 1.00 94.62 93 VAL A O 1
ATOM 725 N N . ALA A 1 94 ? -0.842 -13.167 8.655 1.00 94.31 94 ALA A N 1
ATOM 726 C CA . ALA A 1 94 ? -0.384 -13.630 7.356 1.00 94.31 94 ALA A CA 1
ATOM 727 C C . ALA A 1 94 ? 1.124 -13.878 7.422 1.00 94.31 94 ALA A C 1
ATOM 729 O O . ALA A 1 94 ? 1.824 -13.306 8.261 1.00 94.31 94 ALA A O 1
ATOM 730 N N . ASN A 1 95 ? 1.625 -14.720 6.524 1.00 95.06 95 ASN A N 1
ATOM 731 C CA . ASN A 1 95 ? 3.051 -14.770 6.238 1.00 95.06 95 ASN A CA 1
ATOM 732 C C . ASN A 1 95 ? 3.528 -13.395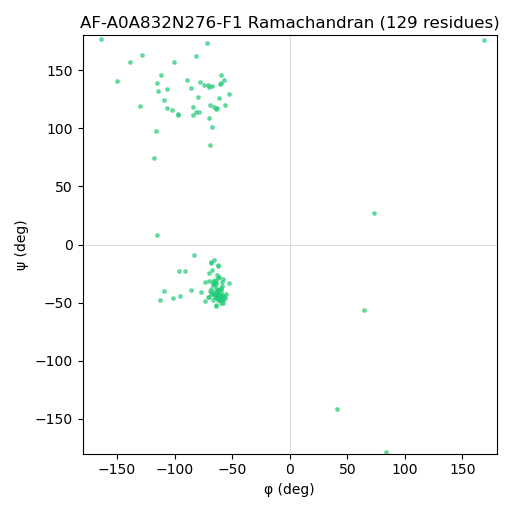 5.739 1.00 95.06 95 ASN A C 1
ATOM 734 O O . ASN A 1 95 ? 2.791 -12.703 5.039 1.00 95.06 95 ASN A O 1
ATOM 738 N N . HIS A 1 96 ? 4.761 -13.019 6.083 1.00 92.69 96 HIS A N 1
ATOM 739 C CA . HIS A 1 96 ? 5.386 -11.812 5.550 1.00 92.69 96 HIS A CA 1
ATOM 740 C C . HIS A 1 96 ? 6.285 -12.190 4.377 1.00 92.69 96 HIS A C 1
ATOM 742 O O . HIS A 1 96 ? 7.290 -12.873 4.570 1.00 92.69 96 HIS A O 1
ATOM 748 N N . ALA A 1 97 ? 5.895 -11.793 3.169 1.00 91.69 97 ALA A N 1
ATOM 749 C CA . ALA A 1 97 ? 6.602 -12.160 1.947 1.00 91.69 97 ALA A CA 1
ATOM 750 C C . ALA A 1 97 ? 7.324 -10.965 1.328 1.00 91.69 97 ALA A C 1
ATOM 752 O O . ALA A 1 97 ? 8.437 -11.106 0.824 1.00 91.69 97 ALA A O 1
ATOM 753 N N . SER A 1 98 ? 6.698 -9.785 1.335 1.00 91.81 98 SER A N 1
ATOM 754 C CA . SER A 1 98 ? 7.281 -8.604 0.701 1.00 91.81 98 SER A CA 1
ATOM 755 C C . SER A 1 98 ? 6.622 -7.302 1.153 1.00 91.81 98 SER A C 1
ATOM 757 O O . SER A 1 98 ? 5.608 -7.278 1.845 1.00 91.81 98 SER A O 1
ATOM 759 N N . TRP A 1 99 ? 7.146 -6.179 0.668 1.00 92.00 99 TRP A N 1
ATOM 760 C CA . TRP A 1 99 ? 6.495 -4.875 0.808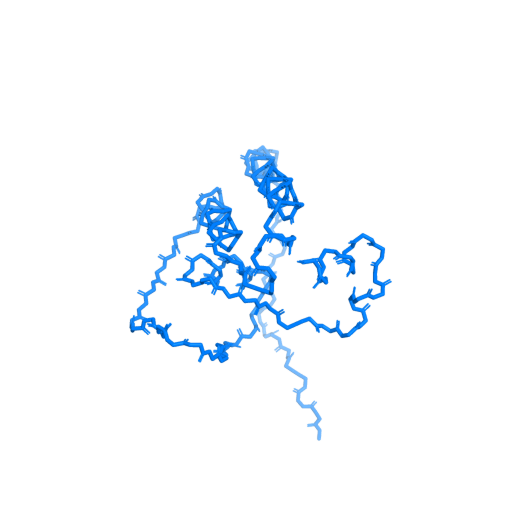 1.00 92.00 99 TRP A CA 1
ATOM 761 C C . TRP A 1 99 ? 5.120 -4.795 0.121 1.00 92.00 99 TRP A C 1
ATOM 763 O O . TRP A 1 99 ? 4.319 -3.924 0.463 1.00 92.00 99 TRP A O 1
ATOM 773 N N . LEU A 1 100 ? 4.803 -5.713 -0.806 1.00 95.25 100 LEU A N 1
ATOM 774 C CA . LEU A 1 100 ? 3.477 -5.787 -1.429 1.00 95.25 100 LEU A CA 1
ATOM 775 C C . LEU A 1 100 ? 2.380 -6.222 -0.451 1.00 95.25 100 LEU A C 1
ATOM 777 O O . LEU A 1 100 ? 1.200 -6.017 -0.742 1.00 95.25 100 LEU A O 1
ATOM 781 N N . ASP A 1 101 ? 2.741 -6.763 0.713 1.00 95.81 101 ASP A N 1
ATOM 782 C CA . ASP A 1 101 ? 1.789 -7.199 1.737 1.00 95.81 101 ASP A CA 1
ATOM 783 C C . ASP A 1 101 ? 0.902 -6.032 2.199 1.00 95.81 101 ASP A C 1
ATOM 785 O O . ASP A 1 101 ? -0.301 -6.198 2.397 1.00 95.81 101 ASP A O 1
ATOM 789 N N . ILE A 1 102 ? 1.458 -4.814 2.273 1.00 94.56 102 ILE A N 1
ATOM 790 C CA . ILE A 1 102 ? 0.699 -3.606 2.629 1.00 94.56 102 ILE A CA 1
ATOM 791 C C . ILE A 1 102 ? -0.444 -3.375 1.638 1.00 94.56 102 ILE A C 1
ATOM 793 O O . ILE A 1 102 ? -1.578 -3.138 2.053 1.00 94.56 102 ILE A O 1
ATOM 797 N N . PHE A 1 103 ? -0.160 -3.467 0.338 1.00 97.00 103 PHE A N 1
ATOM 798 C CA . PHE A 1 103 ? -1.141 -3.207 -0.711 1.00 97.00 103 PHE A CA 1
ATOM 799 C C . PHE A 1 103 ? -2.155 -4.342 -0.832 1.00 97.00 103 PHE A C 1
ATOM 801 O O . PHE A 1 103 ? -3.359 -4.096 -0.860 1.00 97.00 103 PHE A O 1
ATOM 808 N N . THR A 1 104 ? -1.686 -5.587 -0.882 1.00 96.94 104 THR A N 1
ATOM 809 C CA . THR A 1 104 ? -2.541 -6.764 -1.088 1.00 96.94 104 THR A CA 1
ATOM 810 C C . THR A 1 104 ? -3.502 -6.978 0.079 1.00 96.94 104 THR A C 1
ATOM 812 O O . THR A 1 104 ? -4.707 -7.145 -0.140 1.00 96.94 104 THR A O 1
ATOM 815 N N . LEU A 1 105 ? -3.017 -6.876 1.321 1.00 96.44 105 LEU A N 1
ATOM 816 C CA . LEU A 1 105 ? -3.851 -7.082 2.500 1.00 96.44 105 LEU A CA 1
ATOM 817 C C . LEU A 1 105 ? -4.845 -5.931 2.702 1.00 96.44 105 LEU A C 1
ATOM 819 O O . LEU A 1 105 ? -6.030 -6.208 2.890 1.00 96.44 105 LEU A O 1
ATOM 823 N N . ASN A 1 106 ? -4.428 -4.659 2.578 1.00 96.31 106 ASN A N 1
ATOM 824 C CA . ASN A 1 106 ? -5.369 -3.532 2.691 1.00 96.31 106 ASN A CA 1
ATOM 825 C C . ASN A 1 106 ? -6.385 -3.484 1.549 1.00 96.31 106 ASN A C 1
ATOM 827 O O . ASN A 1 106 ? -7.539 -3.097 1.756 1.00 96.31 106 ASN A O 1
ATOM 831 N N . ALA A 1 107 ? -5.995 -3.901 0.342 1.00 96.62 107 ALA A N 1
ATOM 832 C CA . ALA A 1 107 ? -6.929 -4.018 -0.768 1.00 96.62 107 ALA A CA 1
ATOM 833 C C . ALA A 1 107 ? -8.027 -5.051 -0.468 1.00 96.62 107 ALA A C 1
ATOM 835 O O . ALA A 1 107 ? -9.199 -4.803 -0.777 1.00 96.62 107 ALA A O 1
ATOM 836 N N . ALA A 1 108 ? -7.683 -6.172 0.175 1.00 95.12 108 ALA A N 1
ATOM 837 C CA . ALA A 1 108 ? -8.627 -7.224 0.549 1.00 95.12 108 ALA A CA 1
ATOM 838 C C . ALA A 1 108 ? -9.478 -6.871 1.784 1.00 95.12 108 ALA A C 1
ATOM 840 O O . ALA A 1 108 ? -10.687 -7.133 1.794 1.00 95.12 108 ALA A O 1
ATOM 841 N N . LYS A 1 109 ? -8.883 -6.257 2.813 1.00 93.44 109 LYS A N 1
ATOM 842 C CA . LYS A 1 109 ? -9.547 -5.913 4.075 1.00 93.44 109 LYS A CA 1
ATOM 843 C C . LYS A 1 109 ? -8.930 -4.663 4.699 1.00 93.44 109 LYS A C 1
ATOM 845 O O . LYS A 1 109 ? -7.723 -4.522 4.749 1.00 93.44 109 LYS A O 1
ATOM 850 N N . ARG A 1 110 ? -9.772 -3.800 5.266 1.00 93.06 110 ARG A N 1
ATOM 851 C CA . ARG A 1 110 ? -9.348 -2.626 6.043 1.00 93.06 110 ARG A CA 1
ATOM 852 C C . ARG A 1 110 ? -8.675 -3.091 7.338 1.00 93.06 110 ARG A C 1
ATOM 854 O O . ARG A 1 110 ? -9.375 -3.520 8.257 1.00 93.06 110 ARG A O 1
ATOM 861 N N . ILE A 1 111 ? -7.346 -3.068 7.378 1.00 92.50 111 ILE A N 1
ATOM 862 C CA . ILE A 1 111 ? -6.540 -3.517 8.519 1.00 92.50 111 ILE A CA 1
ATOM 863 C C . ILE A 1 111 ? -5.529 -2.444 8.931 1.00 92.50 111 ILE A C 1
ATOM 865 O O . ILE A 1 111 ? -5.225 -1.527 8.173 1.00 92.50 111 ILE A O 1
ATOM 869 N N . TYR A 1 112 ? -4.992 -2.585 10.139 1.00 90.75 112 TYR A N 1
ATOM 870 C CA . TYR A 1 112 ? -3.860 -1.799 10.618 1.00 90.75 112 TYR A CA 1
ATOM 871 C C . TYR A 1 112 ? -2.683 -2.734 10.846 1.00 90.75 112 TYR A C 1
ATOM 873 O O . TYR A 1 112 ? -2.857 -3.845 11.348 1.00 90.75 112 TYR A O 1
ATOM 881 N N . PHE A 1 113 ? -1.497 -2.279 10.462 1.00 91.75 113 PHE A N 1
ATOM 882 C CA . PHE A 1 113 ? -0.272 -3.046 10.614 1.00 91.75 113 PHE A CA 1
ATOM 883 C C . PHE A 1 113 ? 0.364 -2.763 11.968 1.00 91.75 113 PHE A C 1
ATOM 885 O O . PHE A 1 113 ? 0.382 -1.625 12.435 1.00 91.75 113 PHE A O 1
ATOM 892 N N . VAL A 1 114 ? 0.918 -3.807 12.576 1.00 90.44 114 VAL A N 1
ATOM 893 C CA . VAL A 1 114 ? 1.771 -3.665 13.752 1.00 90.44 114 VAL A CA 1
ATOM 894 C C . VAL A 1 114 ? 3.179 -3.358 13.261 1.00 90.44 114 VAL A C 1
ATOM 896 O O . VAL A 1 114 ? 3.775 -4.149 12.531 1.00 90.44 114 VAL A O 1
ATOM 899 N N . ALA A 1 115 ? 3.693 -2.192 13.639 1.00 85.44 115 ALA A N 1
ATOM 900 C CA . ALA A 1 115 ? 5.051 -1.774 13.327 1.00 85.44 115 ALA A CA 1
ATOM 901 C C . ALA A 1 115 ? 5.978 -1.984 14.529 1.00 85.44 115 ALA A C 1
ATOM 903 O O . ALA A 1 115 ? 5.543 -2.012 15.682 1.00 85.44 115 ALA A O 1
ATOM 904 N N . LYS A 1 116 ? 7.275 -2.099 14.240 1.00 86.38 116 LYS A N 1
ATOM 905 C CA . LYS A 1 116 ? 8.341 -2.087 15.244 1.00 86.38 116 LYS A CA 1
ATOM 906 C C . LYS A 1 116 ? 8.289 -0.796 16.070 1.00 86.38 116 LYS A C 1
ATOM 908 O O . LYS A 1 116 ? 8.031 0.273 15.515 1.00 86.38 116 LYS A O 1
ATOM 913 N N . ALA A 1 117 ? 8.548 -0.883 17.374 1.00 87.25 117 ALA A N 1
ATOM 914 C CA . ALA A 1 117 ? 8.445 0.260 18.285 1.00 87.25 117 ALA A CA 1
ATOM 915 C C . ALA A 1 117 ? 9.367 1.424 17.875 1.00 87.25 117 ALA A C 1
ATOM 917 O O . ALA A 1 117 ? 9.004 2.590 18.004 1.00 87.25 117 ALA A O 1
ATOM 918 N N . GLU A 1 118 ? 10.522 1.113 17.290 1.00 89.19 118 GLU A N 1
ATOM 919 C CA . GLU A 1 118 ? 11.513 2.062 16.787 1.00 89.19 118 GLU A CA 1
ATOM 920 C C . GLU A 1 118 ? 10.958 2.966 15.679 1.00 89.19 118 GLU A C 1
ATOM 922 O O . GLU A 1 118 ? 11.381 4.114 15.558 1.00 89.19 118 GLU A O 1
ATOM 927 N N . VAL A 1 119 ? 9.967 2.493 14.909 1.00 85.19 119 VAL A N 1
ATOM 928 C CA . 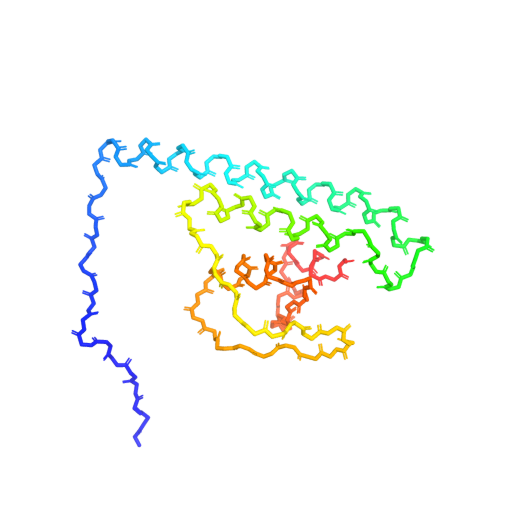VAL A 1 119 ? 9.310 3.283 13.852 1.00 85.19 119 VAL A CA 1
ATOM 929 C C . VAL A 1 119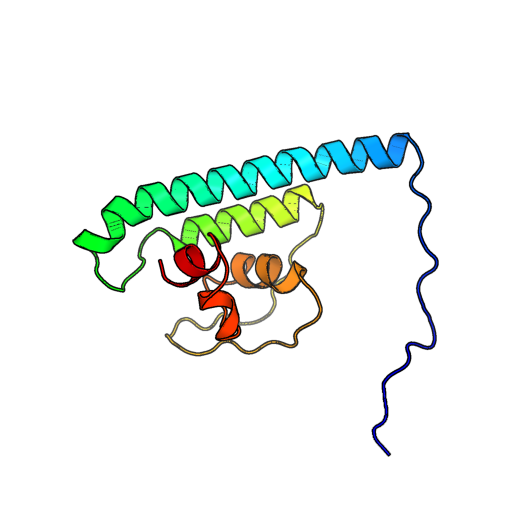 ? 8.617 4.512 14.441 1.00 85.19 119 VAL A C 1
ATOM 931 O O . VAL A 1 119 ? 8.555 5.555 13.793 1.00 85.19 119 VAL A O 1
ATOM 934 N N . ALA A 1 120 ? 8.164 4.449 15.698 1.00 85.12 120 ALA A N 1
ATOM 935 C CA . ALA A 1 120 ? 7.600 5.606 16.388 1.00 85.12 120 ALA A CA 1
ATOM 936 C C . ALA A 1 120 ? 8.628 6.741 16.573 1.00 85.12 120 ALA A C 1
ATOM 938 O O . ALA A 1 120 ? 8.237 7.907 16.661 1.00 85.12 120 ALA A O 1
ATOM 939 N N . GLY A 1 121 ? 9.925 6.426 16.612 1.00 86.12 121 GLY A N 1
ATOM 940 C CA . GLY A 1 121 ? 11.002 7.409 16.719 1.00 86.12 121 GLY A CA 1
ATOM 941 C C . GLY A 1 121 ? 11.417 8.038 15.387 1.00 86.12 121 GLY A C 1
ATOM 942 O O . GLY A 1 121 ? 12.201 8.983 15.386 1.00 86.12 121 GLY A O 1
ATOM 943 N N . TRP A 1 122 ? 10.923 7.541 14.248 1.00 89.62 122 TRP A N 1
ATOM 944 C CA . TRP A 1 122 ? 11.368 8.024 12.942 1.00 89.62 122 TRP A CA 1
ATOM 945 C C . TRP A 1 122 ? 10.780 9.405 12.626 1.00 89.62 122 TRP A C 1
ATOM 947 O O . TRP A 1 122 ? 9.581 9.626 12.843 1.00 89.62 122 TRP A O 1
ATOM 957 N N . PRO A 1 123 ? 11.579 10.337 12.073 1.00 85.50 123 PRO A N 1
ATOM 958 C CA . PRO A 1 123 ? 11.081 11.649 11.680 1.00 85.50 123 PRO A CA 1
ATOM 959 C C . PRO A 1 123 ? 9.986 11.493 10.621 1.00 85.50 123 PRO A C 1
ATOM 961 O O . PRO A 1 123 ? 10.108 10.667 9.716 1.00 85.50 123 PRO A O 1
ATOM 964 N N . LEU A 1 124 ? 8.912 12.282 10.749 1.00 81.12 124 LEU A N 1
ATOM 965 C CA . LEU A 1 124 ? 7.698 12.258 9.918 1.00 81.12 124 LEU A CA 1
ATOM 966 C C . LEU A 1 124 ? 6.874 10.956 10.017 1.00 81.12 124 LEU A C 1
ATOM 968 O O . LEU A 1 124 ? 5.705 10.994 10.400 1.00 81.12 124 LEU A O 1
ATOM 972 N N . ILE A 1 125 ? 7.481 9.802 9.738 1.00 80.88 125 ILE A N 1
ATOM 973 C CA . ILE A 1 125 ? 6.826 8.485 9.720 1.00 80.88 125 ILE A CA 1
ATOM 974 C C . ILE A 1 125 ? 6.300 8.102 11.106 1.00 80.88 125 ILE A C 1
ATOM 976 O O . ILE A 1 125 ? 5.188 7.593 11.215 1.00 80.88 125 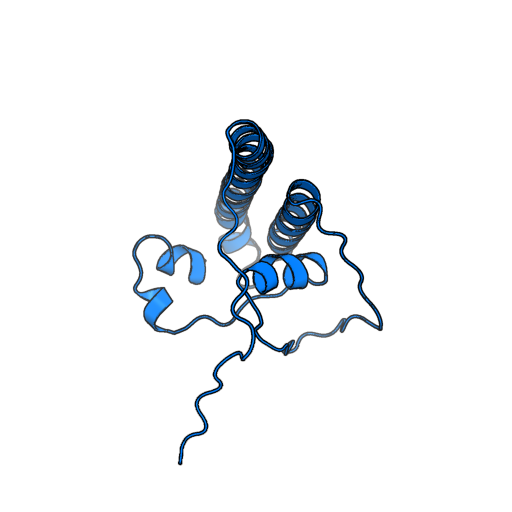ILE A O 1
ATOM 980 N N . GLY A 1 126 ? 7.042 8.394 12.176 1.00 78.62 126 GLY A N 1
ATOM 981 C CA . GLY A 1 126 ? 6.613 8.074 13.536 1.00 78.62 126 GLY A CA 1
ATOM 982 C C . GLY A 1 126 ? 5.354 8.830 13.966 1.00 78.62 126 GLY A C 1
ATOM 983 O O . GLY A 1 126 ? 4.535 8.287 14.705 1.00 78.62 126 GLY A O 1
ATOM 984 N N . TRP A 1 127 ? 5.157 10.059 13.476 1.00 78.38 127 TRP A N 1
ATOM 985 C CA . TRP A 1 127 ? 3.914 10.805 13.692 1.00 78.38 127 TRP A CA 1
ATOM 986 C C . TRP A 1 127 ? 2.751 10.180 12.913 1.00 78.38 127 TRP A C 1
ATOM 988 O O . TRP A 1 127 ? 1.698 9.934 13.496 1.00 78.38 127 TRP A O 1
ATOM 998 N N . LEU A 1 128 ? 2.972 9.830 11.640 1.00 76.06 128 LEU A N 1
ATOM 999 C CA . LEU A 1 128 ? 1.978 9.147 10.803 1.00 76.06 128 LEU A CA 1
ATOM 1000 C C . LEU A 1 128 ? 1.552 7.793 11.381 1.00 76.06 128 LEU A C 1
ATOM 1002 O O . LEU A 1 128 ? 0.378 7.445 11.326 1.00 76.06 128 LEU A O 1
ATOM 1006 N N . ALA A 1 129 ? 2.488 7.045 11.966 1.00 74.19 129 ALA A N 1
ATOM 1007 C CA . ALA A 1 129 ? 2.215 5.756 12.593 1.00 74.19 129 ALA A CA 1
ATOM 1008 C C . ALA A 1 129 ? 1.355 5.872 13.868 1.00 74.19 129 ALA A C 1
ATOM 1010 O O . ALA A 1 129 ? 0.723 4.894 14.265 1.00 74.19 129 ALA A O 1
ATOM 1011 N N . ARG A 1 130 ? 1.330 7.046 14.516 1.00 71.12 130 ARG A N 1
ATOM 1012 C CA . ARG A 1 130 ? 0.521 7.316 15.719 1.00 71.12 130 ARG A CA 1
ATOM 1013 C C . ARG A 1 130 ? -0.826 7.989 15.425 1.00 71.12 130 ARG A C 1
ATOM 1015 O O . ARG A 1 130 ? -1.715 7.909 16.271 1.00 71.12 130 ARG A O 1
ATOM 1022 N N . ALA A 1 131 ? -0.958 8.669 14.284 1.00 60.59 131 ALA A N 1
ATOM 1023 C CA . ALA A 1 131 ? -2.151 9.422 13.872 1.00 60.59 131 ALA A CA 1
ATOM 1024 C C . ALA A 1 131 ? -3.312 8.511 13.437 1.00 60.59 131 ALA A C 1
ATOM 1026 O O . ALA A 1 131 ? -4.491 8.815 13.757 1.00 60.59 131 ALA A O 1
#

Foldseek 3Di:
DPPDDDPPDDDDDDDQDPVSVVLVCQLVVVLCVLVVVLVVVLVVVCVVCCVPPPPDDPDNLVSQLVSLVVSCVSVVHDADDDDDDDPDDDDDDDDDDDPNCSSNVSVVDSDQDDDDPCLLVDPPSVVVNVD

pLDDT: mean 88.63, std 10.05, range [44.59, 98.06]